Protein AF-A0A5B7K9V8-F1 (afdb_monomer)

Mean predicted aligned error: 11.13 Å

Solvent-accessible surface area (backbone atoms only — not comparable to full-atom values): 5473 Å² total; per-residue (Å²): 133,89,78,83,77,80,72,69,88,58,94,70,66,96,72,84,80,75,91,84,79,94,81,57,89,85,81,59,78,80,80,76,77,72,52,73,67,32,46,53,29,46,52,53,16,44,54,28,44,78,67,68,36,22,70,61,14,37,55,28,27,48,58,20,31,74,75,40,75,84,45,63,68,45,53,54,53,34,50,53,28,58,67,69,58,56,134

Secondary structure (DSSP, 8-state):
---------S---S---SS---S-TTTSPPPPPPPHHHHHHHHHHHHHHHTT-HHHHHHHHHHHHHH-TT-HHHHHHHHHHHHHH--

Sequence (87 aa):
MCKSVSANTNGISSHLTDEGDRMSMYFYPPVPPLTPRAESLKARANQAFAAEKYITGLQLYNQAAEISPNSAVLYSNRAAALMKRKW

Structure (mmCIF, N/CA/C/O backbone):
data_AF-A0A5B7K9V8-F1
#
_entry.id   AF-A0A5B7K9V8-F1
#
loop_
_atom_site.group_PDB
_atom_site.id
_atom_site.type_symbol
_atom_site.label_atom_id
_atom_site.label_alt_id
_atom_site.label_comp_id
_atom_site.label_asym_id
_atom_site.label_entity_id
_atom_site.label_seq_id
_atom_site.pdbx_PDB_ins_code
_atom_site.Cartn_x
_atom_site.Cartn_y
_atom_site.Cartn_z
_atom_site.occupancy
_atom_site.B_iso_or_equiv
_atom_site.auth_seq_id
_atom_site.auth_comp_id
_atom_site.auth_asym_id
_atom_site.auth_atom_id
_atom_site.pdbx_PDB_model_num
ATOM 1 N N . MET A 1 1 ? -25.282 12.259 -10.458 1.00 36.28 1 MET A N 1
ATOM 2 C CA . MET A 1 1 ? -24.321 11.134 -10.518 1.00 36.28 1 MET A CA 1
ATOM 3 C C . MET A 1 1 ? -23.008 11.562 -9.872 1.00 36.28 1 MET A C 1
ATOM 5 O O . MET A 1 1 ? -22.364 12.467 -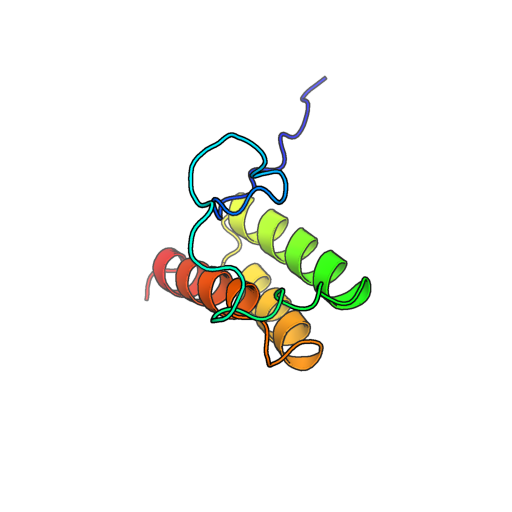10.389 1.00 36.28 1 MET A O 1
ATOM 9 N N . CYS A 1 2 ? -22.628 10.979 -8.735 1.00 36.16 2 CYS A N 1
ATOM 10 C CA . CYS A 1 2 ? -21.394 11.338 -8.031 1.00 36.16 2 CYS A CA 1
ATOM 11 C C . CYS A 1 2 ? -20.186 10.729 -8.756 1.00 36.16 2 CYS A C 1
ATOM 13 O O . CYS A 1 2 ? -20.017 9.512 -8.767 1.00 36.16 2 CYS A O 1
ATOM 15 N N . LYS A 1 3 ? -19.356 11.564 -9.389 1.00 32.28 3 LYS A N 1
ATOM 16 C CA . LYS A 1 3 ? -18.068 11.132 -9.942 1.00 32.28 3 LYS A CA 1
ATOM 17 C C . LYS A 1 3 ? -17.125 10.879 -8.764 1.00 32.28 3 LYS A 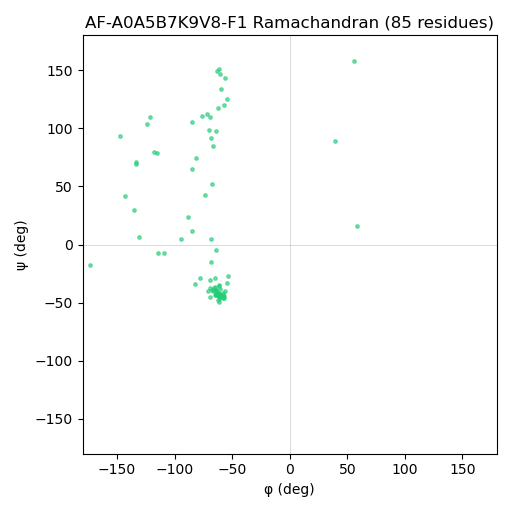C 1
ATOM 19 O O . LYS A 1 3 ? -16.775 11.814 -8.049 1.00 32.28 3 LYS A O 1
ATOM 24 N N . SER A 1 4 ? -16.759 9.620 -8.531 1.00 35.34 4 SER A N 1
ATOM 25 C CA . SER A 1 4 ? -15.742 9.259 -7.542 1.00 35.34 4 SER A CA 1
ATOM 26 C C . SER A 1 4 ? -14.385 9.734 -8.066 1.00 35.34 4 SER A C 1
ATOM 28 O O . SER A 1 4 ? -13.795 9.121 -8.955 1.00 35.34 4 SER A O 1
ATOM 30 N N . VAL A 1 5 ? -13.940 10.895 -7.585 1.00 36.97 5 VAL A N 1
ATOM 31 C CA . VAL A 1 5 ? -12.583 11.391 -7.811 1.00 36.97 5 VAL A CA 1
ATOM 32 C C . VAL A 1 5 ? -11.657 10.482 -7.018 1.00 36.97 5 VAL A C 1
ATOM 34 O O . VAL A 1 5 ? -11.667 10.478 -5.789 1.00 36.97 5 VAL A O 1
ATOM 37 N N . SER A 1 6 ? -10.889 9.668 -7.735 1.00 41.84 6 SER A N 1
ATOM 38 C CA . SER A 1 6 ? -9.852 8.828 -7.153 1.00 41.84 6 SER A CA 1
ATOM 39 C C . SER A 1 6 ? -8.739 9.744 -6.647 1.00 41.84 6 SER A C 1
ATOM 41 O O . SER A 1 6 ? -7.851 10.121 -7.406 1.00 41.84 6 SER A O 1
ATOM 43 N N . ALA A 1 7 ? -8.824 10.148 -5.378 1.00 42.34 7 ALA A N 1
ATOM 44 C CA . ALA A 1 7 ? -7.786 10.915 -4.710 1.00 42.34 7 ALA A CA 1
ATOM 45 C C . ALA A 1 7 ? -6.519 10.052 -4.617 1.00 42.34 7 ALA A C 1
ATOM 47 O O . ALA A 1 7 ? -6.362 9.187 -3.757 1.00 42.34 7 ALA A O 1
ATOM 48 N N . ASN A 1 8 ? -5.617 10.271 -5.561 1.00 45.81 8 ASN A N 1
ATOM 49 C CA . ASN A 1 8 ? -4.217 9.902 -5.497 1.00 45.81 8 ASN A CA 1
ATOM 50 C C . ASN A 1 8 ? -3.555 10.741 -4.393 1.00 45.81 8 ASN A C 1
ATOM 52 O O . ASN A 1 8 ? -2.977 11.789 -4.640 1.00 45.81 8 ASN A O 1
ATOM 56 N N . THR A 1 9 ? -3.638 10.277 -3.145 1.00 50.31 9 THR A N 1
ATOM 57 C CA . THR A 1 9 ? -3.107 10.979 -1.958 1.00 50.31 9 THR A CA 1
ATOM 58 C C . THR A 1 9 ? -1.581 11.051 -1.893 1.00 50.31 9 THR A C 1
ATOM 60 O O . THR A 1 9 ? -1.033 11.523 -0.904 1.00 50.31 9 THR A O 1
ATOM 63 N N . ASN A 1 10 ? -0.885 10.586 -2.927 1.00 49.62 10 ASN A N 1
ATOM 64 C CA . ASN A 1 10 ? 0.560 10.667 -3.031 1.00 49.62 10 ASN A CA 1
ATOM 65 C C . ASN A 1 10 ? 0.852 11.441 -4.304 1.00 49.62 10 ASN A C 1
ATOM 67 O O . ASN A 1 10 ? 0.562 10.957 -5.397 1.00 49.62 10 ASN A O 1
ATOM 71 N N . GLY A 1 11 ? 1.356 12.662 -4.133 1.00 42.59 11 GLY A N 1
ATOM 72 C CA . GLY A 1 11 ? 1.671 13.625 -5.185 1.00 42.59 11 GLY A CA 1
ATOM 73 C C . GLY A 1 11 ? 2.827 13.202 -6.090 1.00 42.59 11 GLY A C 1
ATOM 74 O O . GLY A 1 11 ? 3.750 13.971 -6.305 1.00 42.59 11 GLY A O 1
ATOM 75 N N . ILE A 1 12 ? 2.770 11.995 -6.641 1.00 48.25 12 ILE A N 1
ATOM 76 C CA . ILE A 1 12 ? 3.517 11.595 -7.826 1.00 48.25 12 ILE A CA 1
ATOM 77 C C . ILE A 1 12 ? 2.458 11.306 -8.886 1.00 48.25 12 ILE A C 1
ATOM 79 O O . ILE A 1 12 ? 2.023 10.181 -9.125 1.00 48.25 12 ILE A O 1
ATOM 83 N N . SER A 1 13 ? 1.964 12.401 -9.464 1.00 39.25 13 SER A N 1
ATOM 84 C CA . SER A 1 13 ? 1.336 12.365 -10.776 1.00 39.25 13 SER A CA 1
ATOM 85 C C . SER A 1 13 ? 2.419 11.914 -11.753 1.00 39.25 13 SER A C 1
ATOM 87 O O . SER A 1 13 ? 3.431 12.593 -11.904 1.00 39.25 13 SER A O 1
ATOM 89 N N . SER A 1 14 ? 2.242 10.772 -12.412 1.00 49.22 14 SER A N 1
ATOM 90 C CA . SER A 1 14 ? 3.116 10.308 -13.497 1.00 49.22 14 SER A CA 1
ATOM 91 C C . SER A 1 14 ? 2.896 11.114 -14.788 1.00 49.22 14 SER A C 1
ATOM 93 O O . SER A 1 14 ? 2.804 10.550 -15.873 1.00 49.22 14 SER A O 1
ATOM 95 N N . HIS A 1 15 ? 2.762 12.433 -14.660 1.00 44.25 15 HIS A N 1
ATOM 96 C CA . HIS A 1 15 ? 2.659 13.390 -15.757 1.00 44.25 15 HIS A CA 1
ATOM 97 C C . HIS A 1 15 ? 3.400 14.690 -15.398 1.00 44.25 15 HIS A C 1
ATOM 99 O O . HIS A 1 15 ? 2.914 15.792 -15.631 1.00 44.25 15 HIS A O 1
ATOM 105 N N . LEU A 1 16 ? 4.585 14.557 -14.791 1.00 44.56 16 LEU A N 1
ATOM 106 C CA . LEU A 1 16 ? 5.544 15.653 -14.644 1.00 44.56 16 LEU A CA 1
ATOM 107 C C . LEU A 1 16 ? 6.334 15.791 -15.951 1.00 44.56 16 LEU A C 1
ATOM 109 O O . LEU A 1 16 ? 7.484 15.378 -16.054 1.00 44.56 16 LEU A O 1
ATOM 113 N N . THR A 1 17 ? 5.681 16.340 -16.968 1.00 44.78 17 THR A N 1
ATOM 114 C CA . THR A 1 17 ? 6.362 17.023 -18.070 1.00 44.78 17 THR A CA 1
ATOM 115 C C . THR A 1 17 ? 5.882 18.463 -18.039 1.00 44.78 17 THR A C 1
ATOM 117 O O . THR A 1 17 ? 4.956 18.819 -18.759 1.00 44.78 17 THR A O 1
ATOM 120 N N . ASP A 1 18 ? 6.452 19.255 -17.139 1.00 43.12 18 ASP A N 1
ATOM 121 C CA . ASP A 1 18 ? 6.441 20.709 -17.259 1.00 43.12 18 ASP A CA 1
ATOM 122 C C . ASP A 1 18 ? 7.750 21.223 -16.647 1.00 43.12 18 ASP A C 1
ATOM 124 O O . ASP A 1 18 ? 7.920 21.287 -15.432 1.00 43.12 18 ASP A O 1
ATOM 128 N N . GLU A 1 19 ? 8.727 21.375 -17.543 1.00 49.81 19 GLU A N 1
ATOM 129 C CA . GLU A 1 19 ? 9.805 22.368 -17.523 1.00 49.81 19 GLU A CA 1
ATOM 130 C C . GLU A 1 19 ? 10.448 22.685 -16.155 1.00 49.81 19 GLU A C 1
ATOM 132 O O . GLU A 1 19 ? 10.079 23.646 -15.482 1.00 49.81 19 GLU A O 1
ATOM 137 N N . GLY A 1 20 ? 11.496 21.942 -15.765 1.00 43.91 20 GLY A N 1
ATOM 138 C CA . GLY A 1 20 ? 12.285 22.356 -14.594 1.00 43.91 20 GLY A CA 1
ATOM 139 C C . GLY A 1 20 ? 13.562 21.597 -14.229 1.00 43.91 20 GLY A C 1
ATOM 140 O O . GLY A 1 20 ? 14.376 22.164 -13.512 1.00 43.91 20 GLY A O 1
ATOM 141 N N . ASP A 1 21 ? 13.803 20.372 -14.710 1.00 48.62 21 ASP A N 1
ATOM 142 C CA . ASP A 1 21 ? 14.969 19.585 -14.255 1.00 48.62 21 ASP A CA 1
ATOM 143 C C . ASP A 1 21 ? 15.734 18.953 -15.425 1.00 48.62 21 ASP A C 1
ATOM 145 O O . ASP A 1 21 ? 15.722 17.749 -15.677 1.00 48.62 21 ASP A O 1
ATOM 149 N N . ARG A 1 22 ? 16.396 19.806 -16.209 1.00 52.44 22 ARG A N 1
ATOM 150 C CA . ARG A 1 22 ? 17.222 19.391 -17.354 1.00 52.44 22 ARG A CA 1
ATOM 151 C C . ARG A 1 22 ? 18.675 19.076 -16.976 1.00 52.44 22 ARG A C 1
ATOM 153 O O . ARG A 1 22 ? 19.540 19.165 -17.844 1.00 52.44 22 ARG A O 1
ATOM 160 N N . MET A 1 23 ? 18.963 18.723 -15.714 1.00 51.75 23 MET A N 1
ATOM 161 C CA . MET A 1 23 ? 20.353 18.610 -15.235 1.00 51.75 23 MET 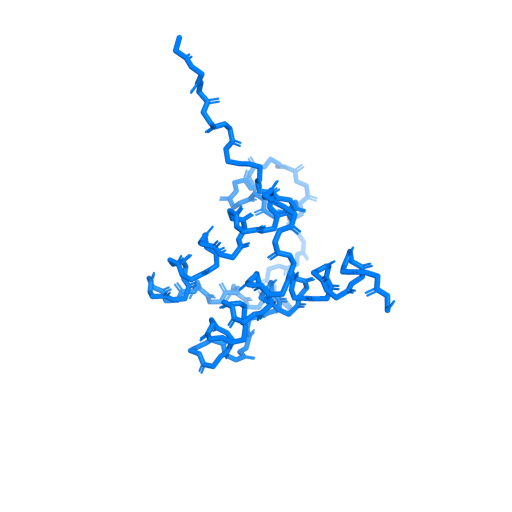A CA 1
ATOM 162 C C . MET A 1 23 ? 20.736 17.326 -14.473 1.00 51.75 23 MET A C 1
ATOM 164 O O . MET A 1 23 ? 21.870 17.235 -14.013 1.00 51.75 23 MET A O 1
ATOM 168 N N . SER A 1 24 ? 19.889 16.294 -14.367 1.00 52.31 24 SER A N 1
ATOM 169 C CA . SER A 1 24 ? 20.233 15.097 -13.561 1.00 52.31 24 SER A CA 1
ATOM 170 C C . SER A 1 24 ? 19.934 13.735 -14.205 1.00 52.31 24 SER A C 1
ATOM 172 O O . SER A 1 24 ? 19.746 12.733 -13.518 1.00 52.31 24 SER A O 1
ATOM 174 N N . MET A 1 25 ? 19.986 13.645 -15.536 1.00 58.31 25 MET A N 1
ATOM 175 C CA . MET A 1 25 ? 19.655 12.421 -16.289 1.00 58.31 25 MET A CA 1
ATOM 176 C C . MET A 1 25 ? 20.589 11.207 -16.025 1.00 58.31 25 MET A C 1
ATOM 178 O O . MET A 1 25 ? 20.315 10.116 -16.513 1.00 58.31 25 MET A O 1
ATOM 182 N N . TYR A 1 26 ? 21.663 11.357 -15.235 1.00 53.03 26 TYR A N 1
ATOM 183 C CA . TYR A 1 26 ? 22.651 10.297 -14.967 1.00 53.03 26 TYR A CA 1
ATOM 184 C C . TYR A 1 26 ? 22.645 9.698 -13.547 1.00 53.03 26 TYR A C 1
ATOM 186 O O . TYR A 1 26 ? 23.343 8.710 -13.337 1.00 53.03 26 TYR A O 1
ATOM 194 N N . PHE A 1 27 ? 21.878 10.228 -12.581 1.00 65.31 27 PHE A N 1
ATOM 195 C CA . PHE A 1 27 ? 21.930 9.736 -11.184 1.00 65.31 27 PHE A CA 1
ATOM 196 C C . PHE A 1 27 ? 20.657 9.069 -10.651 1.00 65.31 27 PHE A C 1
ATOM 198 O O . PHE A 1 27 ? 20.708 8.449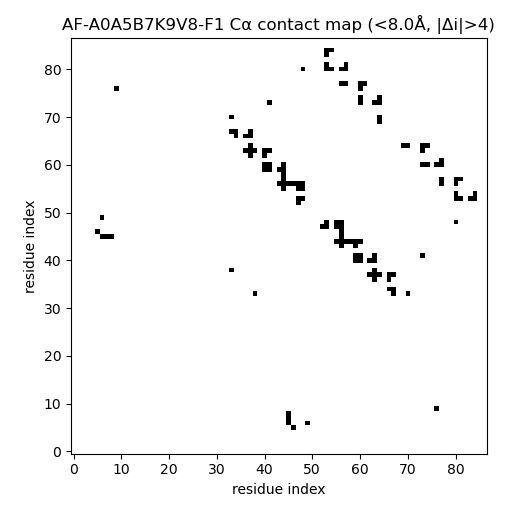 -9.590 1.00 65.31 27 PHE A O 1
ATOM 205 N N . TYR A 1 28 ? 19.548 9.104 -11.391 1.00 65.00 28 TYR A N 1
ATOM 206 C CA . TYR A 1 28 ? 18.367 8.303 -11.071 1.00 65.00 28 TYR A CA 1
ATOM 207 C C . TYR A 1 28 ? 18.002 7.441 -12.276 1.00 65.00 28 TYR A C 1
ATOM 209 O O . TYR A 1 28 ? 17.449 7.967 -13.245 1.00 65.00 28 TYR A O 1
ATOM 217 N N . PRO A 1 29 ? 18.301 6.125 -12.258 1.00 66.06 29 PRO A N 1
ATOM 218 C CA . PRO A 1 29 ? 17.704 5.241 -13.244 1.00 66.06 29 PRO A CA 1
ATOM 219 C C . PRO A 1 29 ? 16.176 5.382 -13.151 1.00 66.06 29 PRO A C 1
ATOM 221 O O . PRO A 1 29 ? 15.646 5.559 -12.046 1.00 66.06 29 PRO A O 1
ATOM 224 N N . PRO A 1 30 ? 15.459 5.333 -14.284 1.00 70.44 30 PRO A N 1
ATOM 225 C CA . PRO A 1 30 ? 14.010 5.449 -14.280 1.00 70.44 30 PRO A CA 1
ATOM 226 C C . PRO A 1 30 ? 13.430 4.396 -13.334 1.00 70.44 30 PRO A C 1
ATOM 228 O O . PRO A 1 30 ? 13.747 3.210 -13.448 1.00 70.44 30 PRO A O 1
ATOM 231 N N . VAL A 1 31 ? 12.615 4.839 -12.369 1.00 72.94 31 VAL A N 1
ATOM 232 C CA . VAL A 1 31 ? 11.980 3.938 -11.402 1.00 72.94 31 VAL A CA 1
ATOM 233 C C . VAL A 1 31 ? 11.173 2.914 -12.201 1.00 72.94 31 VAL A C 1
ATOM 235 O O . VAL A 1 31 ? 10.290 3.321 -12.964 1.00 72.94 31 VAL A O 1
ATOM 238 N N . PRO A 1 32 ? 11.466 1.606 -12.078 1.00 79.94 32 PRO A N 1
ATOM 239 C CA . PRO A 1 32 ? 10.759 0.607 -12.854 1.00 79.94 32 PRO A CA 1
ATOM 240 C C . PRO A 1 32 ? 9.267 0.681 -12.512 1.00 79.94 32 PRO A C 1
ATOM 242 O O . PRO A 1 32 ? 8.912 0.769 -11.328 1.00 79.94 32 PRO A O 1
ATOM 245 N N . PRO A 1 33 ? 8.386 0.670 -13.525 1.00 83.44 33 PRO A N 1
ATOM 246 C CA . PRO A 1 33 ? 6.957 0.711 -13.282 1.00 83.44 33 PRO A CA 1
ATOM 247 C C . PRO A 1 33 ? 6.540 -0.511 -12.462 1.00 83.44 33 PRO A C 1
ATOM 249 O O . PRO A 1 33 ? 7.101 -1.603 -12.591 1.00 83.44 33 PRO A O 1
ATOM 252 N N . LEU A 1 34 ? 5.535 -0.330 -11.609 1.00 87.94 34 LEU A N 1
ATOM 253 C CA . LEU A 1 34 ? 4.954 -1.439 -10.866 1.00 87.94 34 LEU A CA 1
ATOM 254 C C . LEU A 1 34 ? 4.319 -2.447 -11.829 1.00 87.94 34 LEU A C 1
ATOM 256 O O . LEU A 1 34 ? 3.780 -2.095 -12.879 1.00 87.94 34 LEU A O 1
ATOM 260 N N . THR A 1 35 ? 4.332 -3.719 -11.437 1.00 90.94 35 THR A N 1
ATOM 261 C CA . THR A 1 35 ? 3.600 -4.750 -12.182 1.00 90.94 35 THR A CA 1
ATOM 262 C C . THR A 1 35 ? 2.095 -4.434 -12.188 1.00 90.94 35 THR A C 1
ATOM 264 O O . THR A 1 35 ? 1.591 -3.885 -11.204 1.00 90.94 35 THR A O 1
ATOM 267 N N . PRO A 1 36 ? 1.325 -4.842 -13.218 1.00 92.88 36 PRO A N 1
ATOM 268 C CA . PRO A 1 36 ? -0.124 -4.607 -13.257 1.00 92.88 36 PRO A CA 1
ATOM 269 C C . PRO A 1 36 ? -0.861 -5.129 -12.013 1.00 92.88 36 PRO A C 1
ATOM 271 O O . PRO A 1 36 ? -1.830 -4.535 -11.538 1.00 92.88 36 PRO A O 1
ATOM 274 N N . ARG A 1 37 ? -0.362 -6.229 -11.435 1.00 93.44 37 ARG A N 1
ATOM 275 C CA . ARG A 1 37 ? -0.889 -6.806 -10.195 1.00 93.44 37 ARG A CA 1
ATOM 276 C C . ARG A 1 37 ? -0.605 -5.918 -8.980 1.00 93.44 37 ARG A C 1
ATOM 278 O O . ARG A 1 37 ? -1.514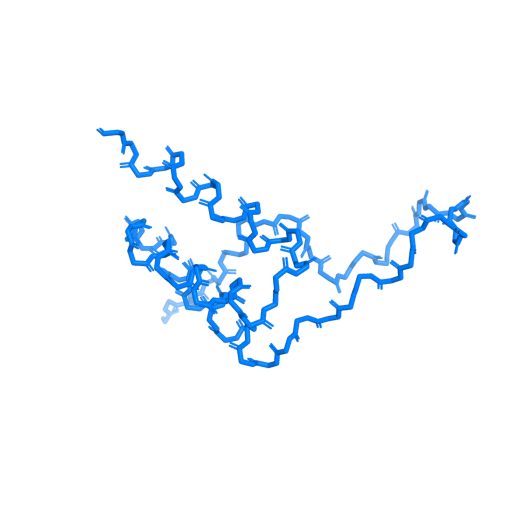 -5.688 -8.183 1.00 93.44 37 ARG A O 1
ATOM 285 N N . ALA A 1 38 ? 0.618 -5.401 -8.846 1.00 92.19 38 ALA A N 1
ATOM 286 C CA . ALA A 1 38 ? 0.974 -4.465 -7.779 1.00 92.19 38 ALA A CA 1
ATOM 287 C C . ALA A 1 38 ? 0.233 -3.123 -7.922 1.00 92.19 38 ALA A C 1
ATOM 289 O O . ALA A 1 38 ? -0.231 -2.576 -6.925 1.00 92.19 38 ALA A O 1
ATOM 290 N N . GLU A 1 39 ? 0.038 -2.634 -9.150 1.00 92.38 39 GLU A N 1
ATOM 291 C CA . GLU A 1 39 ? -0.781 -1.451 -9.447 1.00 92.38 39 GLU A CA 1
ATOM 292 C C . GLU A 1 39 ? -2.240 -1.632 -9.007 1.00 92.38 39 GLU A C 1
ATOM 294 O O . GLU A 1 39 ? -2.792 -0.768 -8.325 1.00 92.38 39 GLU A O 1
ATOM 299 N N . SER A 1 40 ? -2.860 -2.777 -9.315 1.00 94.50 40 SER A N 1
ATOM 300 C CA . SER A 1 40 ? -4.231 -3.075 -8.878 1.00 94.50 40 SER A CA 1
ATOM 301 C C . SER A 1 40 ? -4.356 -3.122 -7.350 1.00 94.50 40 SER A C 1
ATOM 303 O O . SER A 1 40 ? -5.298 -2.561 -6.783 1.00 94.50 40 SER A O 1
ATOM 305 N N . LEU A 1 41 ? -3.390 -3.736 -6.660 1.00 96.06 41 LEU A N 1
ATOM 306 C CA . LEU A 1 41 ? -3.360 -3.763 -5.195 1.00 96.06 41 LEU A CA 1
ATOM 307 C C . LEU A 1 41 ? -3.162 -2.367 -4.604 1.00 96.06 41 LEU A C 1
ATOM 309 O O . LEU A 1 41 ? -3.897 -1.996 -3.690 1.00 96.06 41 LEU A O 1
ATOM 313 N N . LYS A 1 42 ? -2.247 -1.566 -5.164 1.00 94.00 42 LYS A N 1
ATOM 314 C CA . LYS A 1 42 ? -2.052 -0.158 -4.792 1.00 94.00 42 LYS A CA 1
ATOM 315 C C . LYS A 1 42 ? -3.347 0.636 -4.966 1.00 94.00 42 LYS A C 1
ATOM 317 O O . LYS A 1 42 ? -3.741 1.360 -4.059 1.00 94.00 42 LYS A O 1
ATOM 322 N N . ALA A 1 43 ? -4.046 0.475 -6.089 1.00 95.62 43 ALA A N 1
ATOM 323 C CA . ALA A 1 43 ? -5.310 1.162 -6.345 1.00 95.62 43 ALA A CA 1
ATOM 324 C C . ALA A 1 43 ? -6.389 0.788 -5.314 1.00 95.62 43 ALA A C 1
ATOM 326 O O . ALA A 1 43 ? -7.044 1.668 -4.756 1.00 95.62 43 ALA A O 1
ATOM 327 N N . ARG A 1 44 ? -6.531 -0.503 -4.989 1.00 96.44 44 ARG A N 1
ATOM 328 C CA . ARG A 1 44 ? -7.447 -0.972 -3.934 1.00 96.44 44 ARG A CA 1
ATOM 329 C C . ARG A 1 44 ? -7.045 -0.456 -2.550 1.00 96.44 44 ARG A C 1
ATOM 331 O O . ARG A 1 44 ? -7.914 -0.092 -1.761 1.00 96.44 44 ARG A O 1
ATOM 338 N N . ALA A 1 45 ? -5.747 -0.400 -2.255 1.00 95.19 45 ALA A N 1
ATOM 339 C CA . ALA A 1 45 ? -5.229 0.142 -1.002 1.00 95.19 45 ALA A CA 1
ATOM 340 C C . ALA A 1 45 ? -5.549 1.636 -0.869 1.00 95.19 45 ALA A C 1
ATOM 342 O O . ALA A 1 45 ? -6.015 2.066 0.184 1.00 95.19 45 ALA A O 1
ATOM 343 N N . ASN A 1 46 ? -5.387 2.403 -1.950 1.00 93.69 46 ASN A N 1
ATOM 344 C CA . ASN A 1 46 ? -5.755 3.817 -2.009 1.00 93.69 46 ASN A CA 1
ATOM 345 C C . ASN A 1 46 ? -7.260 4.012 -1.771 1.00 93.69 46 ASN A C 1
ATOM 347 O O . ASN A 1 46 ? -7.649 4.889 -1.008 1.00 93.69 46 ASN A O 1
ATOM 351 N N . GLN A 1 47 ? -8.110 3.171 -2.369 1.00 96.38 47 GLN A N 1
ATOM 352 C CA . GLN A 1 47 ? -9.558 3.206 -2.127 1.00 96.38 47 GLN A CA 1
ATOM 353 C C . GLN A 1 47 ? -9.900 2.904 -0.663 1.00 96.38 47 GLN A C 1
ATOM 355 O O . GLN A 1 47 ? -10.721 3.595 -0.065 1.00 96.38 47 GLN A O 1
ATOM 360 N N . ALA A 1 48 ? -9.252 1.901 -0.062 1.00 94.81 48 ALA A N 1
ATOM 361 C CA . ALA A 1 48 ? -9.427 1.591 1.353 1.00 94.81 48 ALA A CA 1
ATOM 362 C C . ALA A 1 48 ? -8.957 2.748 2.249 1.00 94.81 48 ALA A C 1
ATOM 364 O O . ALA A 1 48 ? -9.637 3.085 3.213 1.00 94.81 48 ALA A O 1
ATOM 365 N N . PHE A 1 49 ? -7.837 3.388 1.907 1.00 92.38 49 PHE A N 1
ATOM 366 C CA . PHE A 1 49 ? -7.312 4.555 2.612 1.00 92.38 49 PHE A CA 1
ATOM 367 C C . PHE A 1 49 ? -8.261 5.759 2.522 1.00 92.38 49 PHE A C 1
ATOM 369 O O . PHE A 1 49 ? -8.525 6.394 3.538 1.00 92.38 49 PHE A O 1
ATOM 376 N N . ALA A 1 50 ? -8.828 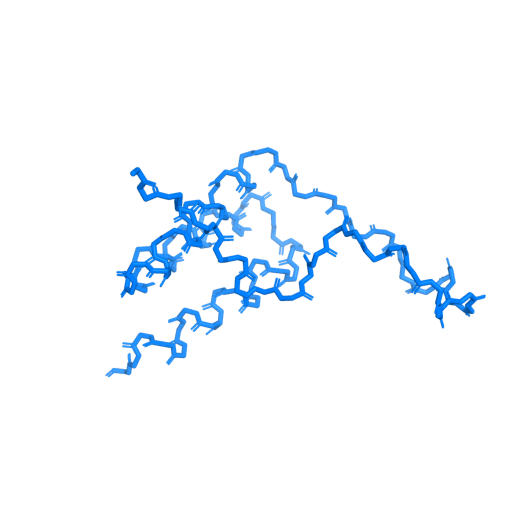6.033 1.342 1.00 93.00 50 ALA A N 1
ATOM 377 C CA . ALA A 1 50 ? -9.831 7.082 1.143 1.00 93.00 50 ALA A CA 1
ATOM 378 C C . ALA A 1 50 ? -11.143 6.801 1.897 1.00 93.00 50 ALA A C 1
ATOM 380 O O . ALA A 1 50 ? -11.831 7.729 2.303 1.00 93.00 50 ALA A O 1
ATOM 381 N N . ALA A 1 51 ? -11.471 5.525 2.115 1.00 94.81 51 ALA A N 1
ATOM 382 C CA . ALA A 1 51 ? -12.588 5.094 2.952 1.00 94.81 51 ALA A CA 1
ATOM 383 C C . ALA A 1 51 ? -12.234 5.008 4.452 1.00 94.81 51 ALA A C 1
ATOM 385 O O . ALA A 1 51 ? -12.983 4.396 5.210 1.00 94.81 51 ALA A O 1
ATOM 386 N N . GLU A 1 52 ? -11.075 5.536 4.865 1.00 94.44 52 GLU A N 1
ATOM 387 C CA . GLU A 1 52 ? -10.540 5.495 6.237 1.00 94.44 52 GLU A CA 1
ATOM 388 C C . GLU A 1 52 ? -10.342 4.076 6.812 1.00 94.44 52 GLU A C 1
ATOM 390 O O . GLU A 1 52 ? -10.122 3.872 8.006 1.00 94.44 52 GLU A O 1
ATOM 395 N N . LYS A 1 53 ? -10.342 3.053 5.952 1.00 95.12 53 LYS A N 1
ATOM 396 C CA . LYS A 1 53 ? -10.095 1.649 6.307 1.00 95.12 53 LYS A CA 1
ATOM 397 C C . LYS A 1 53 ? -8.594 1.373 6.331 1.00 95.12 53 LYS A C 1
ATOM 399 O O . LYS A 1 53 ? -8.072 0.594 5.530 1.00 95.12 53 LYS A O 1
ATOM 404 N N . TYR A 1 54 ? -7.882 2.015 7.256 1.00 93.38 54 TYR A N 1
ATOM 405 C CA . TYR A 1 54 ? -6.414 2.017 7.284 1.00 93.38 54 TYR A CA 1
ATOM 406 C C . TYR A 1 54 ? -5.794 0.622 7.463 1.00 93.38 54 TYR A C 1
ATOM 408 O O . TYR A 1 54 ? -4.780 0.328 6.835 1.00 93.38 54 TYR A O 1
ATOM 416 N N . ILE A 1 55 ? -6.418 -0.269 8.247 1.00 94.69 55 ILE A N 1
ATOM 417 C CA . ILE A 1 55 ? -5.967 -1.667 8.410 1.00 94.69 55 ILE A CA 1
ATOM 418 C C . ILE A 1 55 ? -6.003 -2.416 7.076 1.00 94.69 55 ILE A C 1
ATOM 420 O O . ILE A 1 55 ? -5.021 -3.041 6.679 1.00 94.69 55 ILE A O 1
ATOM 424 N N . THR A 1 56 ? -7.133 -2.329 6.371 1.00 95.31 56 THR A N 1
ATOM 425 C CA . THR A 1 56 ? -7.322 -2.977 5.071 1.00 95.31 56 THR A CA 1
ATOM 426 C C . THR A 1 56 ? -6.360 -2.399 4.038 1.00 95.31 56 THR A C 1
ATOM 428 O O . THR A 1 56 ? -5.734 -3.150 3.294 1.00 95.31 56 THR A O 1
ATOM 431 N N . GLY A 1 57 ? -6.181 -1.073 4.029 1.00 96.00 57 GLY A N 1
ATOM 432 C CA . GLY A 1 57 ? -5.187 -0.411 3.185 1.00 96.00 57 GLY A CA 1
ATOM 433 C C . GLY A 1 57 ? -3.772 -0.931 3.446 1.00 96.00 57 GLY A C 1
ATOM 434 O O . GLY A 1 57 ? -3.057 -1.262 2.506 1.00 96.00 57 GLY A O 1
ATOM 435 N N . LEU A 1 58 ? -3.388 -1.091 4.715 1.00 95.25 58 LEU A N 1
ATOM 436 C CA . LEU A 1 58 ? -2.077 -1.609 5.105 1.00 95.25 58 LEU A CA 1
ATOM 437 C C . LEU A 1 58 ? -1.838 -3.049 4.632 1.00 95.25 58 LEU A C 1
ATOM 439 O O . LEU A 1 58 ? -0.767 -3.349 4.110 1.00 95.25 58 LEU A O 1
ATOM 443 N N . GLN A 1 59 ? -2.835 -3.927 4.774 1.00 96.75 59 GLN A N 1
ATOM 444 C CA . GLN A 1 59 ? -2.760 -5.301 4.268 1.00 96.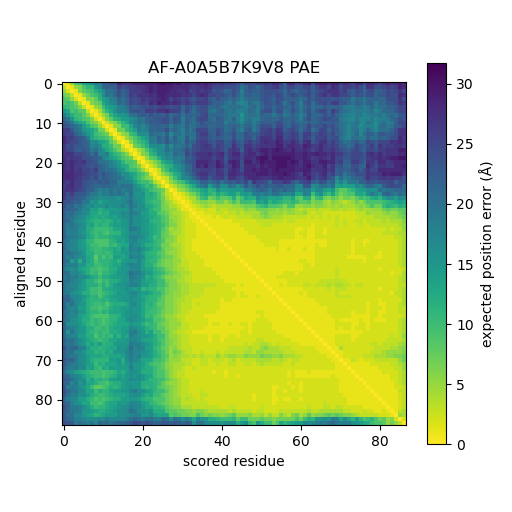75 59 GLN A CA 1
ATOM 445 C C . GLN A 1 59 ? -2.561 -5.330 2.747 1.00 96.75 59 GLN A C 1
ATOM 447 O O . GLN A 1 59 ? -1.727 -6.081 2.248 1.00 96.75 59 GLN A O 1
ATOM 452 N N . LEU A 1 60 ? -3.279 -4.476 2.014 1.00 97.25 60 LEU A N 1
ATOM 453 C CA . LEU A 1 60 ? -3.155 -4.374 0.560 1.00 97.25 60 LEU A CA 1
ATOM 454 C C . LEU A 1 60 ? -1.793 -3.803 0.131 1.00 97.25 60 LEU A C 1
ATOM 456 O O . LEU A 1 60 ? -1.206 -4.303 -0.827 1.00 97.25 60 LEU A O 1
ATOM 460 N N . TYR A 1 61 ? -1.249 -2.814 0.851 1.00 96.50 61 TYR A N 1
ATOM 461 C CA . TYR A 1 61 ? 0.112 -2.327 0.598 1.00 96.50 61 TYR A CA 1
ATOM 462 C C . TYR A 1 61 ? 1.178 -3.385 0.884 1.00 96.50 61 TYR A C 1
ATOM 464 O O . TYR A 1 61 ? 2.145 -3.466 0.132 1.00 96.50 61 TYR A O 1
ATOM 472 N N . ASN A 1 62 ? 1.005 -4.216 1.918 1.00 96.38 62 ASN A N 1
ATOM 473 C CA . ASN A 1 62 ? 1.921 -5.327 2.189 1.00 96.38 62 ASN A CA 1
ATOM 474 C C . ASN A 1 62 ? 1.930 -6.329 1.027 1.00 96.38 62 ASN A C 1
ATOM 476 O O . ASN A 1 62 ? 2.997 -6.648 0.517 1.00 96.38 62 ASN A O 1
ATOM 480 N N . GLN A 1 63 ? 0.752 -6.732 0.540 1.00 96.81 63 GLN A N 1
ATOM 481 C CA . GLN A 1 63 ? 0.640 -7.621 -0.624 1.00 96.81 63 GLN A CA 1
ATOM 482 C C . GLN A 1 63 ? 1.267 -7.008 -1.884 1.00 96.81 63 GLN A C 1
ATOM 484 O O . GLN A 1 63 ? 1.899 -7.703 -2.674 1.00 96.81 63 GLN A O 1
ATOM 489 N N . ALA A 1 64 ? 1.107 -5.698 -2.094 1.00 95.50 64 ALA A N 1
ATOM 490 C CA . ALA A 1 64 ? 1.750 -5.014 -3.211 1.00 95.50 64 ALA A CA 1
ATOM 491 C C . ALA A 1 64 ? 3.284 -4.997 -3.059 1.00 95.50 64 ALA A C 1
ATOM 493 O O . ALA A 1 64 ? 3.997 -5.197 -4.043 1.00 95.50 64 ALA A O 1
ATOM 494 N N . ALA A 1 65 ? 3.791 -4.782 -1.840 1.00 94.00 65 ALA A N 1
AT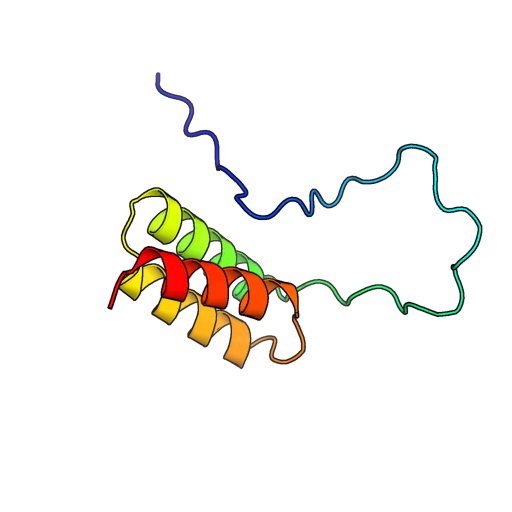OM 495 C CA . ALA A 1 65 ? 5.222 -4.747 -1.539 1.00 94.00 65 ALA A CA 1
ATOM 496 C C . ALA A 1 65 ? 5.884 -6.129 -1.664 1.00 94.00 65 ALA A C 1
ATOM 498 O O . ALA A 1 65 ? 7.032 -6.204 -2.080 1.00 94.00 65 ALA A O 1
ATOM 499 N N . GLU A 1 66 ? 5.163 -7.220 -1.397 1.00 95.38 66 GLU A N 1
ATOM 500 C CA . GLU A 1 66 ? 5.644 -8.584 -1.673 1.00 95.38 66 GLU A CA 1
ATOM 501 C C . GLU A 1 66 ? 5.902 -8.813 -3.172 1.00 95.38 66 GLU A C 1
ATOM 503 O O . GLU A 1 66 ? 6.846 -9.502 -3.547 1.00 95.38 66 GLU A O 1
ATOM 508 N N . ILE A 1 67 ? 5.090 -8.204 -4.042 1.00 93.81 67 ILE A N 1
ATOM 509 C CA . ILE A 1 67 ? 5.231 -8.317 -5.503 1.00 93.81 67 ILE A CA 1
ATOM 510 C C . ILE A 1 67 ? 6.282 -7.341 -6.041 1.00 93.81 67 ILE A C 1
ATOM 512 O O . ILE A 1 67 ? 6.943 -7.608 -7.043 1.00 93.81 67 ILE A O 1
ATOM 516 N N . SER A 1 68 ? 6.408 -6.166 -5.430 1.00 90.75 68 SER A N 1
ATOM 517 C CA . SER A 1 68 ? 7.320 -5.110 -5.872 1.00 90.75 68 SER A CA 1
ATOM 518 C C . SER A 1 68 ? 8.102 -4.545 -4.683 1.00 90.75 68 SER A C 1
ATOM 520 O O . SER A 1 68 ? 7.875 -3.399 -4.283 1.00 90.75 68 SER A O 1
ATOM 522 N N . PRO A 1 69 ? 9.053 -5.330 -4.134 1.00 90.50 69 PRO A N 1
ATOM 523 C CA . PRO A 1 69 ? 9.757 -4.998 -2.894 1.00 90.50 69 PRO A CA 1
ATOM 524 C C . PRO A 1 69 ? 10.698 -3.803 -3.024 1.00 90.50 69 PRO A C 1
ATOM 526 O O . PRO A 1 69 ? 11.093 -3.244 -2.009 1.00 90.50 69 PRO A O 1
ATOM 529 N N . ASN A 1 70 ? 11.024 -3.382 -4.248 1.00 87.75 70 ASN A N 1
ATOM 530 C CA . ASN A 1 70 ? 11.887 -2.232 -4.527 1.00 87.75 70 ASN A CA 1
ATOM 531 C C . ASN A 1 70 ? 11.098 -0.928 -4.750 1.00 87.75 70 ASN A C 1
ATOM 533 O O . ASN A 1 70 ? 11.675 0.093 -5.116 1.00 87.75 70 ASN A O 1
ATOM 537 N N . SER A 1 71 ? 9.771 -0.939 -4.577 1.00 88.88 71 SER A N 1
ATOM 538 C CA . SER A 1 71 ? 8.950 0.247 -4.819 1.00 88.88 71 SER A CA 1
ATOM 539 C C . SER A 1 71 ? 8.904 1.165 -3.602 1.00 88.88 71 SER A C 1
ATOM 541 O O . SER A 1 71 ? 8.163 0.915 -2.650 1.00 88.88 71 SER A O 1
ATOM 543 N N . ALA A 1 72 ? 9.628 2.284 -3.668 1.00 89.12 72 ALA A N 1
ATOM 544 C CA . ALA A 1 72 ? 9.573 3.327 -2.642 1.00 89.12 72 ALA A CA 1
ATOM 545 C C . ALA A 1 72 ? 8.138 3.845 -2.416 1.00 89.12 72 ALA A C 1
ATOM 547 O O . ALA A 1 72 ? 7.714 4.011 -1.275 1.00 89.12 72 ALA A O 1
ATOM 548 N N . VAL A 1 73 ? 7.358 4.003 -3.494 1.00 89.56 73 VAL A N 1
ATOM 549 C CA . VAL A 1 73 ? 5.971 4.497 -3.444 1.00 89.56 73 VAL A CA 1
ATOM 550 C C . VAL A 1 73 ? 5.084 3.619 -2.554 1.00 89.56 73 VAL A C 1
ATOM 552 O O . VAL A 1 73 ? 4.311 4.140 -1.754 1.00 89.56 73 VAL A O 1
ATOM 555 N N . LEU A 1 74 ? 5.193 2.288 -2.640 1.00 91.94 74 LEU A N 1
ATOM 556 C CA . LEU A 1 74 ? 4.367 1.389 -1.823 1.00 91.94 74 LEU A CA 1
ATOM 557 C C . LEU A 1 74 ? 4.672 1.527 -0.326 1.00 91.94 74 LEU A C 1
ATOM 559 O O . LEU A 1 74 ? 3.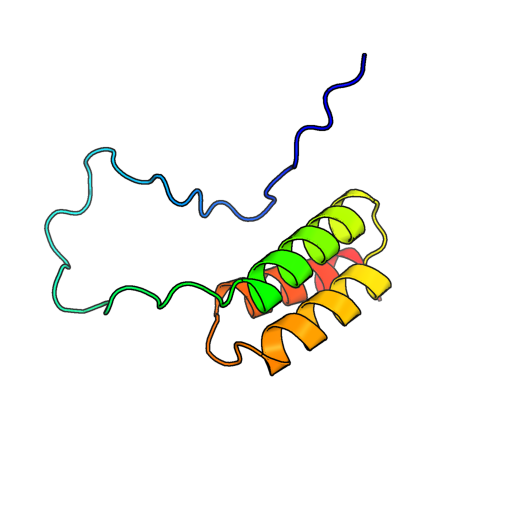747 1.543 0.490 1.00 91.94 74 LEU A O 1
ATOM 563 N N . TYR A 1 75 ? 5.946 1.684 0.040 1.00 93.62 75 TYR A N 1
ATOM 564 C CA . TYR A 1 75 ? 6.338 1.892 1.434 1.00 93.62 75 TYR A CA 1
ATOM 565 C C . TYR A 1 75 ? 5.930 3.269 1.956 1.00 93.62 75 TYR A C 1
ATOM 567 O O . TYR A 1 75 ? 5.431 3.352 3.079 1.00 93.62 75 TYR A O 1
ATOM 575 N N . SER A 1 76 ? 6.066 4.328 1.152 1.00 92.44 76 SER A N 1
ATOM 576 C CA . SER A 1 76 ? 5.599 5.671 1.519 1.00 92.44 76 SER A CA 1
ATOM 577 C C . SER A 1 76 ? 4.101 5.670 1.829 1.00 92.44 76 SER A C 1
ATOM 579 O O . SER A 1 76 ? 3.671 6.167 2.871 1.00 92.44 76 SER A O 1
ATOM 581 N N . ASN A 1 77 ? 3.299 5.022 0.985 1.00 93.19 77 ASN A N 1
ATOM 582 C CA . ASN A 1 77 ? 1.853 4.961 1.182 1.00 93.19 77 ASN A CA 1
ATOM 583 C C . ASN A 1 77 ? 1.470 4.098 2.394 1.00 93.19 77 ASN A C 1
ATOM 585 O O . ASN A 1 77 ? 0.547 4.430 3.144 1.00 93.19 77 ASN A O 1
ATOM 589 N N . ARG A 1 78 ? 2.200 3.000 2.624 1.00 94.50 78 ARG A N 1
ATOM 590 C CA . ARG A 1 78 ? 2.046 2.166 3.821 1.00 94.50 78 ARG A CA 1
ATOM 591 C C . ARG A 1 78 ? 2.354 2.953 5.097 1.00 94.50 78 ARG A C 1
ATOM 593 O O . ARG A 1 78 ? 1.611 2.826 6.070 1.00 94.50 78 ARG A O 1
ATOM 600 N N . ALA A 1 79 ? 3.407 3.770 5.099 1.00 93.75 79 ALA A N 1
ATOM 601 C CA . ALA A 1 79 ? 3.742 4.637 6.227 1.00 93.75 79 ALA A CA 1
ATOM 602 C C . ALA A 1 79 ? 2.614 5.643 6.506 1.00 93.75 79 ALA A C 1
ATOM 604 O O . ALA A 1 79 ? 2.187 5.780 7.652 1.00 93.75 79 ALA A O 1
ATOM 605 N N . ALA A 1 80 ? 2.043 6.255 5.463 1.00 91.50 80 ALA A N 1
ATOM 606 C CA . ALA A 1 80 ? 0.880 7.129 5.610 1.00 91.50 80 ALA A CA 1
ATOM 607 C C . ALA A 1 80 ? -0.321 6.404 6.252 1.00 91.50 80 ALA A C 1
ATOM 609 O O . ALA A 1 80 ? -0.976 6.958 7.137 1.00 91.50 80 ALA A O 1
ATOM 610 N N . ALA A 1 81 ? -0.592 5.149 5.866 1.00 92.12 81 ALA A N 1
ATOM 611 C CA . ALA A 1 81 ? -1.645 4.330 6.479 1.00 92.12 81 ALA A CA 1
ATOM 612 C C . ALA A 1 81 ? -1.388 4.051 7.969 1.00 92.12 81 ALA A C 1
ATOM 614 O O . ALA A 1 81 ? -2.315 4.161 8.772 1.00 92.12 81 ALA A O 1
ATOM 615 N N . LEU A 1 82 ? -0.142 3.754 8.355 1.00 91.94 82 LEU A N 1
ATOM 616 C CA . LEU A 1 82 ? 0.244 3.581 9.762 1.00 91.94 82 LEU A CA 1
ATOM 617 C C . LEU A 1 82 ? 0.025 4.856 10.577 1.00 91.94 82 LEU A C 1
ATOM 619 O O . LEU A 1 82 ? -0.538 4.792 11.666 1.00 91.94 82 LEU A O 1
ATOM 623 N N . MET A 1 83 ? 0.422 6.009 10.036 1.00 92.12 83 MET A N 1
ATOM 624 C CA . MET A 1 83 ? 0.243 7.297 10.708 1.00 92.12 83 MET A CA 1
ATOM 625 C C . MET A 1 83 ? -1.240 7.641 10.900 1.00 92.12 83 MET A C 1
ATOM 627 O O . MET A 1 83 ? -1.627 8.157 11.947 1.00 92.12 83 MET A O 1
ATOM 631 N N . LYS A 1 84 ? -2.086 7.343 9.906 1.00 89.69 84 LYS A N 1
ATOM 632 C CA . LYS A 1 84 ? -3.522 7.659 9.944 1.00 89.69 84 LYS A CA 1
ATOM 633 C C . LYS A 1 84 ? -4.353 6.712 10.801 1.00 89.69 84 LYS A C 1
ATOM 635 O O . LYS A 1 84 ? -5.349 7.159 11.361 1.00 89.69 84 LYS A O 1
ATOM 640 N N . ARG A 1 85 ? -3.936 5.448 10.946 1.00 86.31 85 ARG A N 1
ATOM 641 C CA . ARG A 1 85 ? -4.615 4.452 11.791 1.00 86.31 85 ARG A CA 1
ATOM 642 C C . ARG A 1 85 ? -4.820 4.937 13.233 1.00 86.31 85 ARG A C 1
ATOM 644 O O . ARG A 1 85 ? -5.783 4.506 13.857 1.00 86.31 85 ARG A O 1
ATOM 651 N N . LYS A 1 86 ? -3.949 5.838 13.720 1.00 74.38 86 LYS A N 1
ATOM 652 C CA . LYS A 1 86 ? -3.727 6.118 15.149 1.00 74.38 86 LYS A CA 1
ATOM 653 C C . LYS A 1 86 ? -3.357 4.817 15.895 1.00 74.38 86 LYS A C 1
ATOM 655 O O . LYS A 1 86 ? -3.486 3.719 15.351 1.00 74.38 86 LYS A O 1
ATOM 660 N N . TRP A 1 87 ? -2.708 4.946 17.044 1.00 64.69 87 TRP A N 1
ATOM 661 C CA . TRP A 1 87 ? -2.165 3.796 17.774 1.00 64.69 87 TRP A CA 1
ATOM 662 C C . TRP A 1 87 ? -3.249 3.123 18.603 1.00 64.69 87 TRP A C 1
ATOM 664 O O . TRP A 1 87 ? -4.098 3.868 19.141 1.00 64.69 87 TRP A O 1
#

Foldseek 3Di:
DDDPDLPPVDPPPVPPPDDDDPDPPDPDDPDDDQDPQLVVLQSVLSVCVVVVVLVSSLVSLVVSCVRVVPDPVSVVVNVVSVVSVPD

Nearest PDB structures (foldseek):
  3sz7-assembly1_A  TM=9.921E-01  e=3.224E-02  Aspergillus fumigatus Af293
  6fd7-assembly1_A  TM=9.519E-01  e=7.800E-01  Homo sapiens
  7qij-assembly1_CC  TM=8.795E-01  e=4.857E+00  Yersinia enterocolitica
  2yq8-assembly1_B  TM=8.419E-01  e=3.616E+00  Homo sapiens
  2yq8-assembly1_A  TM=8.252E-01  e=3.836E+00  Homo sapiens

Radius of gyration: 14.73 Å; Cα contacts (8 Å, |Δi|>4): 66; chains: 1; bounding box: 47×31×36 Å

Organism: Portunus trituberculatus (NCBI:txid210409)

pLDDT: mean 76.65, std 22.06, range [32.28, 97.25]

InterPro domains:
  IPR011990 Tetratricopeptide-like helical domain superfamily [G3DSA:1.25.40.10] (8-87)
  IPR011990 Tetratricopeptide-like helical domain superfamily [SSF48452] (38-85)
  IPR047150 SGT [PTHR45831] (36-84)